Protein AF-A0A161WIB9-F1 (afdb_monomer)

Nearest PDB structures (foldseek):
  4qku-assembly2_C  TM=7.490E-01  e=7.512E-06  Burkholderia cenocepacia J2315
  4qku-assembly2_D  TM=7.508E-01  e=1.228E-05  Burkholderia cenocepacia J2315
  5ti1-assembly4_G  TM=7.606E-01  e=1.670E-05  Paraburkholderia xenovorans LB400
  5ti1-assembly3_F  TM=7.465E-01  e=1.776E-05  Paraburkholderia xenovorans LB400
  5ti1-assembly1_A  TM=7.588E-01  e=3.283E-05  Paraburkholderia xenovorans LB400

Sequence (167 aa):
MGIYSCGTSISPWVVTLDALEEAGAVIDVEAGRFPGGKWTKQSFLSRSGDVSVNLKNLHWSPFQMVAHQSSAGCGLRSGDLLGTGTLSSTEQQASEDSVPPGTGRSGCLQEAMKNAKHPLLLESGENLSWIEDGDKVVMEAWAGSDGSKIGFGELSARVHPAKKQIW

Secondary structure (DSSP, 8-state):
--TTTT-----S----HHHHHHTT----------SS-----------SSS----GGG-SS-HHHHHHHHHTTS----TT-----------HHHHHHTTPPSSSTT-SSHHHHTTTTTS-EE-TTS-EE-S--TT-EEEEEEEES-TTS-EEEEEEEEE--PPPP---

Solvent-accessible surface area (backbone atoms only — not comparable to full-atom values): 10552 Å² total; per-residue (Å²): 132,70,96,70,79,85,69,87,87,76,49,89,52,85,77,51,69,68,58,35,45,75,25,63,32,54,76,91,74,84,94,75,78,94,72,80,75,54,78,48,90,48,31,49,33,51,53,100,65,75,50,29,39,48,66,25,59,36,48,64,45,73,68,54,52,53,51,58,61,38,67,86,71,48,84,86,59,93,87,70,85,82,80,91,66,80,52,51,39,54,74,70,56,25,62,76,65,73,42,67,93,67,53,20,22,38,54,43,67,53,64,55,14,63,69,51,76,43,54,45,74,43,97,87,72,47,73,48,60,71,92,51,74,68,41,71,53,76,49,45,36,41,27,44,53,98,94,44,66,47,70,37,52,74,30,75,50,67,40,66,71,77,79,81,81,88,124

Radius of gyration: 18.14 Å; Cα contacts (8 Å, |Δi|>4): 237; chains: 1; bounding box: 46×40×51 Å

Foldseek 3Di:
DDPPPPDDFDFPDDDDPVLCVQQVQDDDDDPDDDDFFAADDFFWWDDPFAATATPNQQRADPVNVVCVCPVVPNDDDPPDDDDSPQGFDDPVRCVVVVNPPHLHGGSDLCVSCVQQVRFDQGPVRDTHRDADAFDKDKTWGWTHDVPSIGTSDIIIDGHHDDPPDDD

Mean predicted aligned error: 9.38 Å

pLDDT: mean 75.11, std 18.37, range [29.0, 96.38]

Structure (mmCIF, N/CA/C/O backbone):
data_AF-A0A161WIB9-F1
#
_entry.id   AF-A0A161WIB9-F1
#
loop_
_atom_site.group_PDB
_atom_site.id
_atom_site.type_symbol
_atom_site.label_atom_id
_atom_site.label_alt_id
_atom_site.label_comp_id
_atom_site.label_asym_id
_atom_site.label_entity_id
_atom_site.label_seq_id
_atom_site.pdbx_PDB_ins_code
_atom_site.Cartn_x
_atom_site.Cartn_y
_atom_site.Cartn_z
_atom_site.occupancy
_atom_site.B_iso_or_equiv
_atom_site.auth_seq_id
_atom_site.auth_comp_id
_atom_site.auth_asym_id
_atom_site.auth_atom_id
_atom_site.pdbx_PDB_model_num
ATOM 1 N N . MET A 1 1 ? 3.457 -13.938 18.426 1.00 49.16 1 MET A N 1
ATOM 2 C CA . MET A 1 1 ? 2.952 -13.645 17.067 1.00 49.16 1 MET A CA 1
ATOM 3 C C . MET A 1 1 ? 3.268 -12.185 16.781 1.00 49.16 1 MET A C 1
ATOM 5 O O . MET A 1 1 ? 2.994 -11.371 17.654 1.00 49.16 1 MET A O 1
ATOM 9 N N . GLY A 1 2 ? 3.909 -11.852 15.657 1.00 51.88 2 GLY A N 1
ATOM 10 C CA . GLY A 1 2 ? 4.124 -10.447 15.286 1.00 51.88 2 GLY A CA 1
ATOM 11 C C . GLY A 1 2 ? 2.797 -9.781 14.908 1.00 51.88 2 GLY A C 1
ATOM 12 O O . GLY A 1 2 ? 1.890 -10.463 14.439 1.00 51.88 2 GLY A O 1
ATOM 13 N N . ILE A 1 3 ? 2.676 -8.465 15.096 1.00 76.00 3 ILE A N 1
ATOM 14 C CA . ILE A 1 3 ? 1.422 -7.718 14.867 1.00 76.00 3 ILE A CA 1
ATOM 15 C C . ILE A 1 3 ? 0.953 -7.693 13.398 1.00 76.00 3 ILE A C 1
ATOM 17 O O . ILE A 1 3 ? -0.175 -7.301 13.133 1.00 76.00 3 ILE A O 1
ATOM 21 N N . TYR A 1 4 ? 1.788 -8.139 12.452 1.00 78.12 4 TYR A N 1
ATOM 22 C CA . TYR A 1 4 ? 1.527 -8.051 11.009 1.00 78.12 4 TYR A CA 1
ATOM 23 C C . TYR A 1 4 ? 1.132 -9.379 10.343 1.00 78.12 4 TYR A C 1
ATOM 25 O O . TYR A 1 4 ? 0.720 -9.385 9.190 1.00 78.12 4 TYR A O 1
ATOM 33 N N . SER A 1 5 ? 1.252 -10.521 11.028 1.00 82.94 5 SER A N 1
ATOM 34 C CA . SER A 1 5 ? 1.058 -11.840 10.400 1.00 82.94 5 SER A CA 1
ATOM 35 C C . SER A 1 5 ? -0.370 -12.390 10.516 1.00 82.94 5 SER A C 1
ATOM 37 O O . SER A 1 5 ? -0.582 -13.578 10.284 1.00 82.94 5 SER A O 1
ATOM 39 N N . CYS A 1 6 ? -1.343 -11.579 10.942 1.00 85.50 6 CYS A N 1
ATOM 40 C CA . CYS A 1 6 ? -2.741 -12.001 11.091 1.00 85.50 6 CYS A CA 1
ATOM 41 C C . CYS A 1 6 ? -3.539 -11.937 9.778 1.00 85.50 6 CYS A C 1
ATOM 43 O O . CYS A 1 6 ? -4.536 -12.644 9.651 1.00 85.50 6 CYS A O 1
ATOM 45 N N . GLY A 1 7 ? -3.094 -11.141 8.803 1.00 89.88 7 GLY A N 1
ATOM 46 C CA . GLY A 1 7 ? -3.721 -11.052 7.489 1.00 89.88 7 GLY A CA 1
ATOM 47 C C . GLY A 1 7 ? -3.071 -9.998 6.596 1.00 89.88 7 GLY A C 1
ATOM 48 O O . GLY A 1 7 ? -2.659 -8.935 7.052 1.00 89.88 7 GLY A O 1
ATOM 49 N N . THR A 1 8 ? -2.982 -10.291 5.303 1.00 93.56 8 THR A N 1
ATOM 50 C CA . THR A 1 8 ? -2.592 -9.344 4.251 1.00 93.56 8 THR A CA 1
ATOM 51 C C . THR A 1 8 ? -3.453 -9.649 3.036 1.00 93.56 8 THR A C 1
ATOM 53 O O . THR A 1 8 ? -3.621 -10.815 2.688 1.00 93.56 8 THR A O 1
ATOM 56 N N . SER A 1 9 ? -4.031 -8.616 2.425 1.00 93.81 9 SER A N 1
ATOM 57 C CA . SER A 1 9 ? -4.928 -8.758 1.273 1.00 93.81 9 SER A CA 1
ATOM 58 C C . SER A 1 9 ? -4.330 -8.042 0.063 1.00 93.81 9 SER A C 1
ATOM 60 O O . SER A 1 9 ? -3.699 -6.999 0.224 1.00 93.81 9 SER A O 1
ATOM 62 N N . ILE A 1 10 ? -4.529 -8.600 -1.131 1.00 95.25 10 ILE A N 1
ATOM 63 C CA . ILE A 1 10 ? -4.094 -8.034 -2.416 1.00 95.25 10 ILE A CA 1
ATOM 64 C C . ILE A 1 10 ? -5.272 -8.040 -3.393 1.00 95.25 10 ILE A C 1
A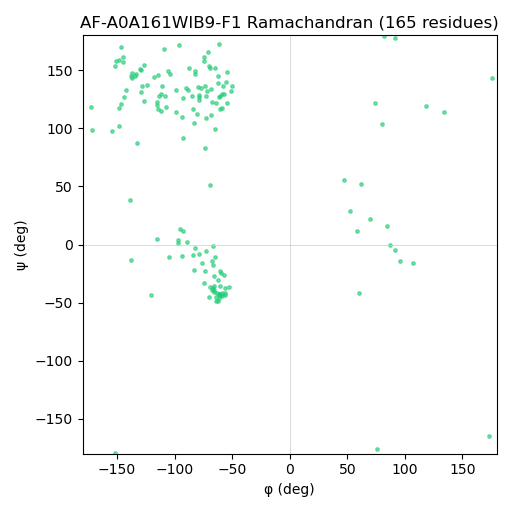TOM 66 O O . ILE A 1 10 ? -6.152 -8.897 -3.278 1.00 95.25 10 ILE A O 1
ATOM 70 N N . SER A 1 11 ? -5.308 -7.100 -4.340 1.00 94.12 11 SER A N 1
ATOM 71 C CA . SER A 1 11 ? -6.306 -7.130 -5.412 1.00 94.12 11 SER A CA 1
ATOM 72 C C . SER A 1 11 ? -6.097 -8.365 -6.307 1.00 94.12 11 SER A C 1
ATOM 74 O O . SER A 1 11 ? -4.976 -8.866 -6.425 1.00 94.12 11 SER A O 1
ATOM 76 N N . PRO A 1 12 ? -7.160 -8.887 -6.945 1.00 95.44 12 PRO A N 1
ATOM 77 C CA . PRO A 1 12 ? -7.055 -10.091 -7.772 1.00 95.44 12 PRO A CA 1
ATOM 78 C C . PRO A 1 12 ? -6.399 -9.841 -9.139 1.00 95.44 12 PRO A C 1
ATOM 80 O O . PRO A 1 12 ? -6.005 -10.796 -9.807 1.00 95.44 12 PRO A O 1
ATOM 83 N N . TRP A 1 13 ? -6.292 -8.582 -9.574 1.00 95.38 13 TRP A N 1
ATOM 84 C CA . TRP A 1 13 ? -5.775 -8.217 -10.891 1.00 95.38 13 TRP A CA 1
ATOM 85 C C . TRP A 1 13 ? -4.310 -7.792 -10.815 1.00 95.38 13 TRP A C 1
ATOM 87 O O . TRP A 1 13 ? -3.980 -6.750 -10.249 1.00 95.38 13 TRP A O 1
ATOM 97 N N . VAL A 1 14 ? -3.435 -8.584 -11.439 1.00 95.19 14 VAL A N 1
ATOM 98 C CA . VAL A 1 14 ? -2.036 -8.205 -11.668 1.00 95.19 14 VAL A CA 1
ATOM 99 C C . VAL A 1 14 ? -1.972 -7.335 -12.921 1.00 95.19 14 VAL A C 1
ATOM 101 O O . VAL A 1 14 ? -2.089 -7.840 -14.036 1.00 95.19 14 VAL A O 1
ATOM 104 N N . VAL A 1 15 ? -1.799 -6.027 -12.735 1.00 91.25 15 VAL A N 1
ATOM 105 C CA . VAL A 1 15 ? -1.550 -5.085 -13.836 1.00 91.25 15 VAL A CA 1
ATOM 106 C C . VAL A 1 15 ? -0.081 -5.194 -14.247 1.00 91.25 15 VAL A C 1
ATOM 108 O O . VAL A 1 15 ? 0.810 -5.084 -13.403 1.00 91.25 15 VAL A O 1
ATOM 111 N N . THR A 1 16 ? 0.176 -5.458 -15.529 1.00 91.56 16 THR A N 1
ATOM 112 C CA . THR A 1 16 ? 1.536 -5.638 -16.059 1.00 91.56 16 THR A CA 1
ATOM 113 C C . THR A 1 16 ? 2.275 -4.306 -16.185 1.00 91.56 16 THR A C 1
ATOM 115 O O . THR A 1 16 ? 1.653 -3.248 -16.277 1.00 91.56 16 THR A O 1
ATOM 118 N N . LEU A 1 17 ? 3.612 -4.355 -16.213 1.00 84.00 17 LEU A N 1
ATOM 119 C CA . LEU A 1 17 ? 4.429 -3.164 -16.473 1.00 84.00 17 LEU A CA 1
ATOM 120 C C . LEU A 1 17 ? 4.116 -2.569 -17.850 1.00 84.00 17 LEU A C 1
ATOM 122 O O . LEU A 1 17 ? 3.884 -1.371 -17.923 1.00 84.00 17 LEU A O 1
ATOM 126 N N . ASP A 1 18 ? 3.975 -3.402 -18.883 1.00 84.75 18 ASP A N 1
ATOM 127 C CA . ASP A 1 18 ? 3.606 -2.968 -20.237 1.00 84.75 18 ASP A CA 1
ATOM 128 C C . ASP A 1 18 ? 2.284 -2.185 -20.254 1.00 84.75 18 ASP A C 1
ATOM 130 O O . ASP A 1 18 ? 2.187 -1.124 -20.862 1.00 84.75 18 ASP A O 1
ATOM 134 N N . ALA A 1 19 ? 1.268 -2.653 -19.520 1.00 86.56 19 ALA A N 1
ATOM 135 C CA . ALA A 1 19 ? 0.001 -1.937 -19.409 1.00 86.56 19 ALA A CA 1
ATOM 136 C C . ALA A 1 19 ? 0.196 -0.571 -18.725 1.00 86.56 19 ALA A C 1
ATOM 138 O O . ALA A 1 19 ? -0.357 0.439 -19.156 1.00 86.56 19 ALA A O 1
ATOM 139 N N . LEU A 1 20 ? 1.015 -0.511 -17.671 1.00 83.00 20 LEU A N 1
ATOM 140 C CA . LEU A 1 20 ? 1.344 0.754 -17.012 1.00 83.00 20 LEU A CA 1
ATOM 141 C C . LEU A 1 20 ? 2.147 1.692 -17.926 1.00 83.00 20 LEU A C 1
ATOM 143 O O . LEU A 1 20 ? 1.938 2.903 -17.860 1.00 83.00 20 LEU A O 1
ATOM 147 N N . GLU A 1 21 ? 3.032 1.169 -18.773 1.00 79.62 21 GLU A N 1
ATOM 148 C CA . GLU A 1 21 ? 3.762 1.935 -19.792 1.00 79.62 21 GLU A CA 1
ATOM 149 C C . GLU A 1 21 ? 2.801 2.520 -20.831 1.00 79.62 21 GLU A C 1
ATOM 151 O O . GLU A 1 21 ? 2.825 3.728 -21.070 1.00 79.62 21 GLU A O 1
ATOM 156 N N . GLU A 1 22 ? 1.891 1.708 -21.375 1.00 82.00 22 GLU A N 1
ATOM 157 C CA . GLU A 1 22 ? 0.858 2.149 -22.325 1.00 82.00 22 GLU A CA 1
ATOM 158 C C . GLU A 1 22 ? -0.073 3.213 -21.729 1.00 82.00 22 GLU A C 1
ATOM 160 O O . GLU A 1 22 ? -0.477 4.154 -22.414 1.00 82.00 22 GLU A O 1
ATOM 165 N N . ALA A 1 23 ? -0.378 3.110 -20.433 1.00 79.12 23 ALA A N 1
ATOM 166 C CA . ALA A 1 23 ? -1.150 4.114 -19.705 1.00 79.12 23 ALA A CA 1
ATOM 167 C C . ALA A 1 23 ? -0.367 5.411 -19.424 1.00 79.12 23 ALA A C 1
ATOM 169 O O . ALA A 1 23 ? -0.937 6.356 -18.872 1.00 79.12 23 ALA A O 1
ATOM 170 N N . GLY A 1 24 ? 0.931 5.465 -19.743 1.00 74.44 24 GLY A N 1
ATOM 171 C CA . GLY A 1 24 ? 1.817 6.583 -19.409 1.00 74.44 24 GLY A CA 1
ATOM 172 C C . GLY A 1 24 ? 2.113 6.704 -17.910 1.00 74.44 24 GLY A C 1
ATOM 173 O O . GLY A 1 24 ? 2.446 7.786 -17.429 1.00 74.44 24 GLY A O 1
ATOM 174 N N . ALA A 1 25 ? 1.949 5.617 -17.151 1.00 70.94 25 ALA A N 1
ATOM 175 C CA . ALA A 1 25 ? 2.174 5.560 -15.705 1.00 70.94 25 ALA A CA 1
ATOM 176 C C . ALA A 1 25 ? 3.593 5.094 -15.327 1.00 70.94 25 ALA A C 1
ATOM 178 O O . ALA A 1 25 ? 3.984 5.182 -14.160 1.00 70.94 25 ALA A O 1
ATOM 179 N N . VAL A 1 26 ? 4.375 4.614 -16.295 1.00 65.56 26 VAL A N 1
ATOM 180 C CA . VAL A 1 26 ? 5.811 4.354 -16.137 1.00 65.56 26 VAL A CA 1
ATOM 181 C C . VAL A 1 26 ? 6.584 5.531 -16.713 1.00 65.56 26 VAL A C 1
ATOM 183 O O . VAL A 1 26 ? 6.273 6.035 -17.787 1.00 65.56 26 VAL A O 1
ATOM 186 N N . ILE A 1 27 ? 7.572 6.011 -15.960 1.00 57.44 27 ILE A N 1
ATOM 187 C CA . ILE A 1 27 ? 8.365 7.182 -16.325 1.00 57.44 27 ILE A CA 1
ATOM 188 C C . ILE A 1 27 ? 9.833 6.785 -16.276 1.00 57.44 27 ILE A C 1
ATOM 190 O O . ILE A 1 27 ? 10.320 6.359 -15.226 1.00 57.44 27 ILE A O 1
ATOM 194 N N . ASP A 1 28 ? 10.524 6.975 -17.396 1.00 46.69 28 ASP A N 1
ATOM 195 C CA . ASP A 1 28 ? 11.973 6.840 -17.475 1.00 46.69 28 ASP A CA 1
ATOM 196 C C . ASP A 1 28 ? 12.661 7.964 -16.696 1.00 46.69 28 ASP A C 1
ATOM 198 O O . ASP A 1 28 ? 12.314 9.143 -16.810 1.00 46.69 28 ASP A O 1
ATOM 202 N N . VAL A 1 29 ? 13.656 7.599 -15.890 1.00 48.16 29 VAL A N 1
ATOM 203 C CA . VAL A 1 29 ? 14.446 8.549 -15.099 1.00 48.16 29 VAL A CA 1
ATOM 204 C C . VAL A 1 29 ? 15.888 8.511 -15.592 1.00 48.16 29 VAL A C 1
ATOM 206 O O . VAL A 1 29 ? 16.525 7.459 -15.566 1.00 48.16 29 VAL A O 1
ATOM 209 N N . GLU A 1 30 ? 16.423 9.659 -16.022 1.00 41.75 30 GLU A N 1
ATOM 210 C CA . GLU A 1 30 ? 17.832 9.766 -16.413 1.00 41.75 30 GLU A CA 1
ATOM 211 C C . GLU A 1 30 ? 18.760 9.432 -15.233 1.00 41.75 30 GLU A C 1
ATOM 213 O O . GLU A 1 30 ? 18.659 9.991 -14.137 1.00 41.75 30 GLU A O 1
ATOM 218 N N . ALA A 1 31 ? 19.701 8.516 -15.470 1.00 42.12 31 ALA A N 1
ATOM 219 C CA . ALA A 1 31 ? 20.688 8.074 -14.494 1.00 42.12 31 ALA A CA 1
ATOM 220 C C . ALA A 1 31 ? 21.758 9.158 -14.265 1.00 42.12 31 ALA A C 1
ATOM 222 O O . ALA A 1 31 ? 22.836 9.129 -14.854 1.00 42.12 31 ALA A O 1
ATOM 223 N N . GLY A 1 32 ? 21.474 10.134 -13.400 1.00 40.16 32 GLY A N 1
ATOM 224 C CA . GLY A 1 32 ? 22.396 11.235 -13.129 1.00 40.16 32 GLY A CA 1
ATOM 225 C C . GLY A 1 32 ? 22.310 11.766 -11.701 1.00 40.16 32 GLY A C 1
ATOM 226 O O . GLY A 1 32 ? 21.458 12.590 -11.403 1.00 40.16 32 GLY A O 1
ATOM 227 N N . ARG A 1 33 ? 23.288 11.366 -10.873 1.00 36.50 33 ARG A N 1
ATOM 228 C CA . ARG A 1 33 ? 23.548 11.732 -9.459 1.00 36.50 33 ARG A CA 1
ATOM 229 C C . ARG A 1 33 ? 22.705 10.988 -8.416 1.00 36.50 33 ARG A C 1
ATOM 231 O O . ARG A 1 33 ? 21.581 11.357 -8.111 1.00 36.50 33 ARG A O 1
ATOM 238 N N . PHE A 1 34 ? 23.335 10.015 -7.756 1.00 49.72 34 PHE A N 1
ATOM 239 C CA . PHE A 1 34 ? 22.922 9.578 -6.421 1.00 49.72 34 PHE A CA 1
ATOM 240 C C . PHE A 1 34 ? 23.216 10.704 -5.416 1.00 49.72 34 PHE A C 1
ATOM 242 O O . PHE A 1 34 ? 24.386 11.038 -5.208 1.00 49.72 34 PHE A O 1
ATOM 249 N N . PRO A 1 35 ? 22.175 11.336 -4.848 1.00 41.06 35 PRO A N 1
ATOM 250 C CA . PRO A 1 35 ? 22.067 11.380 -3.387 1.00 41.06 35 PRO A CA 1
ATOM 251 C C . PRO A 1 35 ? 20.600 11.396 -2.900 1.00 41.06 35 PRO A C 1
ATOM 253 O O . PRO A 1 35 ? 19.894 12.370 -3.122 1.00 41.06 35 PRO A O 1
ATOM 256 N N . GLY A 1 36 ? 20.169 10.369 -2.155 1.00 39.78 36 GLY A N 1
ATOM 257 C CA . GLY A 1 36 ? 18.881 10.370 -1.436 1.00 39.78 36 GLY A CA 1
ATOM 258 C C . GLY A 1 36 ? 17.659 10.184 -2.345 1.00 39.78 36 GLY A C 1
ATOM 259 O O . GLY A 1 36 ? 17.440 10.938 -3.281 1.00 39.78 36 GLY A O 1
ATOM 260 N N . GLY A 1 37 ? 16.875 9.141 -2.086 1.00 36.75 37 GLY A N 1
ATOM 261 C CA . GLY A 1 37 ? 15.782 8.698 -2.946 1.00 36.75 37 GLY A CA 1
ATOM 262 C C . GLY A 1 37 ? 14.640 9.701 -3.177 1.00 36.75 37 GLY A C 1
ATOM 263 O O . GLY A 1 37 ? 14.526 10.745 -2.531 1.00 36.75 37 GLY A O 1
ATOM 264 N N . LYS A 1 38 ? 13.780 9.264 -4.101 1.00 40.97 38 LYS A N 1
ATOM 265 C CA . LYS A 1 38 ? 12.551 9.796 -4.722 1.00 40.97 38 LYS A CA 1
ATOM 266 C C . LYS A 1 38 ? 12.840 9.939 -6.194 1.00 40.97 38 LYS A C 1
ATOM 268 O O . LYS A 1 38 ? 13.731 10.712 -6.448 1.00 40.97 38 LYS A O 1
ATOM 273 N N . TRP A 1 39 ? 12.107 9.258 -7.085 1.00 46.28 39 TRP A N 1
ATOM 274 C CA . TRP A 1 39 ? 11.650 9.757 -8.401 1.00 46.28 39 TRP A CA 1
ATOM 275 C C . TRP A 1 39 ? 10.669 8.739 -9.008 1.00 46.28 39 TRP A C 1
ATOM 277 O O . TRP A 1 39 ? 11.069 7.748 -9.605 1.00 46.28 39 TRP A O 1
ATOM 287 N N . THR A 1 40 ? 9.372 8.986 -8.869 1.00 37.62 40 THR A N 1
ATOM 288 C CA . THR A 1 40 ? 8.352 8.588 -9.852 1.00 37.62 40 THR A CA 1
ATOM 289 C C . THR A 1 40 ? 7.417 9.796 -9.969 1.00 37.62 40 THR A C 1
ATOM 291 O O . THR A 1 40 ? 7.256 10.533 -8.998 1.00 37.62 40 THR A O 1
ATOM 294 N N . LYS A 1 41 ? 6.893 10.114 -11.160 1.00 39.03 41 LYS A N 1
ATOM 295 C CA . LYS A 1 41 ? 6.124 11.356 -11.397 1.00 39.03 41 LYS A CA 1
ATOM 296 C C . LYS A 1 41 ? 4.652 11.179 -11.768 1.00 39.03 41 LYS A C 1
ATOM 298 O O . LYS A 1 41 ? 4.003 12.205 -11.925 1.00 39.03 41 LYS A O 1
ATOM 303 N N . GLN A 1 42 ? 4.091 9.966 -11.780 1.00 35.69 42 GLN A N 1
ATOM 304 C CA . GLN A 1 42 ? 2.636 9.739 -11.751 1.00 35.69 42 GLN A CA 1
ATOM 305 C C . GLN A 1 42 ? 2.290 8.254 -11.599 1.00 35.69 42 GLN A C 1
ATOM 307 O O . GLN A 1 42 ? 2.592 7.460 -12.475 1.00 35.69 42 GLN A O 1
ATOM 312 N N . SER A 1 43 ? 1.611 7.889 -10.511 1.00 35.12 43 SER A N 1
ATOM 313 C CA . SER A 1 43 ? 0.928 6.599 -10.373 1.00 35.12 43 SER A CA 1
ATOM 314 C C . SER A 1 43 ? -0.205 6.765 -9.366 1.00 35.12 43 SER A C 1
ATOM 316 O O . SER A 1 43 ? -0.035 6.851 -8.153 1.00 35.12 43 SER A O 1
ATOM 318 N N . PHE A 1 44 ? -1.384 6.965 -9.926 1.00 35.81 44 PHE A N 1
ATOM 319 C CA . PHE A 1 44 ? -2.515 7.535 -9.229 1.00 35.81 44 PHE A CA 1
ATOM 320 C C . PHE A 1 44 ? -3.235 6.417 -8.400 1.00 35.81 44 PHE A C 1
ATOM 322 O O . PHE A 1 44 ? -3.216 5.251 -8.767 1.00 35.81 44 PHE A O 1
ATOM 329 N N . LEU A 1 45 ? -3.814 6.720 -7.235 1.00 32.19 45 LEU A N 1
ATOM 330 C CA . LEU A 1 45 ? -4.656 5.793 -6.458 1.00 32.19 45 LEU A CA 1
ATOM 331 C C . LEU A 1 45 ? -5.723 6.646 -5.771 1.00 32.19 45 LEU A C 1
ATOM 333 O O . LEU A 1 45 ? -5.401 7.591 -5.051 1.00 32.19 45 LEU A O 1
ATOM 337 N N . SER A 1 46 ? -6.994 6.389 -6.037 1.00 33.12 46 SER A N 1
ATOM 338 C CA . SER A 1 46 ? -8.097 7.184 -5.505 1.00 33.12 46 SER A CA 1
ATOM 339 C C . SER A 1 46 ? -9.322 6.305 -5.388 1.00 33.12 46 SER A C 1
ATOM 341 O O . SER A 1 46 ? -9.485 5.325 -6.103 1.00 33.12 46 SER A O 1
ATOM 343 N N . ARG A 1 47 ? -10.176 6.688 -4.458 1.00 30.94 47 ARG A N 1
ATOM 344 C CA . ARG A 1 47 ? -11.565 6.294 -4.358 1.00 30.94 47 ARG A CA 1
ATOM 345 C C . ARG A 1 47 ? -12.323 7.583 -4.075 1.00 30.94 47 ARG A C 1
ATOM 347 O O . ARG A 1 47 ? -11.817 8.467 -3.384 1.00 30.94 47 ARG A O 1
ATOM 354 N N . SER A 1 48 ? -13.533 7.697 -4.607 1.00 29.00 48 SER A N 1
ATOM 355 C CA . SER A 1 48 ? -14.477 8.708 -4.137 1.00 29.00 48 SER A CA 1
ATOM 356 C C . SER A 1 48 ? -14.840 8.368 -2.686 1.00 29.00 48 SER A C 1
ATOM 358 O O . SER A 1 48 ? -15.617 7.442 -2.463 1.00 29.00 48 SER A O 1
ATOM 360 N N . GLY A 1 49 ? -14.207 9.051 -1.727 1.00 36.81 49 GLY A N 1
ATOM 361 C CA . GLY A 1 49 ? -14.419 8.879 -0.285 1.00 36.81 49 GLY A CA 1
ATOM 362 C C . GLY A 1 49 ? -13.119 8.787 0.533 1.00 36.81 49 GLY A C 1
ATOM 363 O O . GLY A 1 49 ? -12.355 7.830 0.415 1.00 36.81 49 GLY A O 1
ATOM 364 N N . ASP A 1 50 ? -12.918 9.803 1.372 1.00 45.72 50 ASP A N 1
ATOM 365 C CA . ASP A 1 50 ? -12.051 9.977 2.552 1.00 45.72 50 ASP A CA 1
ATOM 366 C C . ASP A 1 50 ? -10.509 9.854 2.476 1.00 45.72 50 ASP A C 1
ATOM 368 O O . ASP A 1 50 ? -9.835 10.696 3.084 1.00 45.72 50 ASP A O 1
ATOM 372 N N . VAL A 1 51 ? -9.878 8.910 1.761 1.00 46.84 51 VAL A N 1
ATOM 373 C CA . VAL A 1 51 ? -8.392 8.824 1.718 1.00 46.84 51 VAL A CA 1
ATOM 374 C C . VAL A 1 51 ? -7.846 8.392 0.348 1.00 46.84 51 VAL A C 1
ATOM 376 O O . VAL A 1 51 ? -8.186 7.331 -0.160 1.00 46.84 51 VAL A O 1
ATOM 379 N N . SER A 1 52 ? -6.923 9.173 -0.222 1.00 52.69 52 SER A N 1
ATOM 380 C CA . SER A 1 52 ? -6.221 8.896 -1.489 1.00 52.69 52 SER A CA 1
ATOM 381 C C . SER A 1 52 ? -4.724 9.213 -1.387 1.00 52.69 52 SER A C 1
ATOM 383 O O . SER A 1 52 ? -4.352 10.136 -0.675 1.00 52.69 52 SER A O 1
ATOM 385 N N . VAL A 1 53 ? -3.847 8.483 -2.083 1.00 54.97 53 VAL A N 1
ATOM 386 C CA . VAL A 1 53 ? -2.380 8.689 -2.069 1.00 54.97 53 VAL A CA 1
ATOM 387 C C . VAL A 1 53 ? -1.766 8.306 -3.418 1.00 54.97 53 VAL A C 1
ATOM 389 O O . VAL A 1 53 ? -2.364 7.551 -4.176 1.00 54.97 53 VAL A O 1
ATOM 392 N N . ASN A 1 54 ? -0.574 8.818 -3.738 1.00 67.50 54 ASN A N 1
ATOM 393 C CA . ASN A 1 54 ? 0.067 8.595 -5.039 1.00 67.50 54 ASN A CA 1
ATOM 394 C C . ASN A 1 54 ? 1.345 7.756 -4.893 1.00 67.50 54 ASN A C 1
ATOM 396 O O . ASN A 1 54 ? 2.238 8.117 -4.121 1.00 67.50 54 ASN A O 1
ATOM 400 N N . LEU A 1 55 ? 1.468 6.665 -5.658 1.00 72.81 55 LEU A N 1
ATOM 401 C CA . LEU A 1 55 ? 2.671 5.814 -5.695 1.00 72.81 55 LEU A CA 1
ATOM 402 C C . LEU A 1 55 ? 3.906 6.614 -6.130 1.00 72.81 55 LEU A C 1
ATOM 404 O O . LEU A 1 55 ? 5.023 6.298 -5.721 1.00 72.81 55 LEU A O 1
ATOM 408 N N . LYS A 1 56 ? 3.704 7.713 -6.868 1.00 71.88 56 LYS A N 1
ATOM 409 C CA . LYS A 1 56 ? 4.776 8.615 -7.283 1.00 71.88 56 LYS A CA 1
ATOM 410 C C . LYS A 1 56 ? 5.538 9.251 -6.112 1.00 71.88 56 LYS A C 1
ATOM 412 O O . LYS A 1 56 ? 6.686 9.671 -6.240 1.00 71.88 56 LYS A O 1
ATOM 417 N N . ASN A 1 57 ? 4.887 9.314 -4.949 1.00 75.12 57 ASN A N 1
ATOM 418 C CA . ASN A 1 57 ? 5.431 9.926 -3.743 1.00 75.12 57 ASN A CA 1
ATOM 419 C C . ASN A 1 57 ? 6.371 8.990 -2.969 1.00 75.12 57 ASN A C 1
ATOM 421 O O . ASN A 1 57 ? 6.976 9.434 -1.986 1.00 75.12 57 ASN A O 1
ATOM 425 N N . LEU A 1 58 ? 6.548 7.740 -3.420 1.00 76.19 58 LEU A N 1
ATOM 426 C CA . LEU A 1 58 ? 7.519 6.811 -2.852 1.00 76.19 58 LEU A CA 1
ATOM 427 C C . LEU A 1 58 ? 8.943 7.377 -2.905 1.00 76.19 58 LEU A C 1
ATOM 429 O O . LEU A 1 58 ? 9.414 7.909 -3.911 1.00 76.19 58 LEU A O 1
ATOM 433 N N . HIS A 1 59 ? 9.659 7.205 -1.795 1.00 77.88 59 HIS A N 1
ATOM 434 C CA . HIS A 1 59 ? 11.075 7.551 -1.715 1.00 77.88 59 HIS A CA 1
ATOM 435 C C . HIS A 1 59 ? 11.962 6.536 -2.449 1.00 77.88 59 HIS A C 1
ATOM 437 O O . HIS A 1 59 ? 12.980 6.906 -3.019 1.00 77.88 59 HIS A O 1
ATOM 443 N N . TRP A 1 60 ? 11.575 5.262 -2.466 1.00 74.25 60 TRP A N 1
ATOM 444 C CA . TRP A 1 60 ? 12.287 4.210 -3.185 1.00 74.25 60 TRP A CA 1
ATOM 445 C C . TRP A 1 60 ? 11.432 3.719 -4.344 1.00 74.25 60 TRP A C 1
ATOM 447 O O . TRP A 1 60 ? 10.262 3.394 -4.143 1.00 74.25 60 TRP A O 1
ATOM 457 N N . SER A 1 61 ? 12.001 3.659 -5.548 1.00 77.31 61 SER A N 1
ATOM 458 C CA . SER A 1 61 ? 11.288 3.056 -6.675 1.00 77.31 61 SER A CA 1
ATOM 459 C C . SER A 1 61 ? 11.176 1.535 -6.486 1.00 77.31 61 SER A C 1
ATOM 461 O O . SER A 1 61 ? 12.058 0.933 -5.862 1.00 77.31 61 SER A O 1
ATOM 463 N N . PRO A 1 62 ? 10.155 0.876 -7.067 1.00 82.19 62 PRO A N 1
ATOM 464 C CA . PRO A 1 62 ? 10.054 -0.585 -7.041 1.00 82.19 62 PRO A CA 1
ATOM 465 C C . PRO A 1 62 ? 11.326 -1.281 -7.552 1.00 82.19 62 PRO A C 1
ATOM 467 O O . PRO A 1 62 ? 11.767 -2.275 -6.980 1.00 82.19 62 PRO A O 1
ATOM 470 N N . PHE A 1 63 ? 11.989 -0.708 -8.562 1.00 81.31 63 PHE A N 1
ATOM 471 C CA . PHE A 1 63 ? 13.260 -1.217 -9.082 1.00 81.31 63 PHE A CA 1
ATOM 472 C C . PHE A 1 63 ? 14.404 -1.117 -8.064 1.00 81.31 63 PHE A C 1
ATOM 474 O O . PHE A 1 63 ? 15.185 -2.057 -7.921 1.00 81.31 63 PHE A O 1
ATOM 481 N N . GLN A 1 64 ? 14.493 -0.012 -7.313 1.00 80.81 64 GLN A N 1
ATOM 482 C CA . GLN A 1 64 ? 15.478 0.121 -6.235 1.00 80.81 64 GLN A CA 1
ATOM 483 C C . GLN A 1 64 ? 15.201 -0.853 -5.086 1.00 80.81 64 GLN A C 1
ATOM 485 O O . GLN A 1 64 ? 16.146 -1.407 -4.529 1.00 80.81 64 GLN A O 1
ATOM 490 N N . MET A 1 65 ? 13.929 -1.095 -4.751 1.00 86.12 65 MET A N 1
ATOM 491 C CA . MET A 1 65 ? 13.549 -2.079 -3.732 1.00 86.12 65 MET A CA 1
ATOM 492 C C . MET A 1 65 ? 13.995 -3.490 -4.126 1.00 86.12 65 MET A C 1
ATOM 494 O O . MET A 1 65 ? 14.608 -4.180 -3.314 1.00 86.12 65 MET A O 1
ATOM 498 N N . VAL A 1 66 ? 13.755 -3.895 -5.379 1.00 86.94 66 VAL A N 1
ATOM 499 C CA . VAL A 1 66 ? 14.204 -5.190 -5.918 1.00 86.94 66 VAL A CA 1
ATOM 500 C C . VAL A 1 66 ? 15.731 -5.288 -5.905 1.00 86.94 66 VAL A C 1
ATOM 502 O O . VAL A 1 66 ? 16.275 -6.261 -5.382 1.00 86.94 66 VAL A O 1
ATOM 505 N N . ALA A 1 67 ? 16.431 -4.267 -6.412 1.00 84.94 67 ALA A N 1
ATOM 506 C CA . ALA A 1 67 ? 17.893 -4.247 -6.433 1.00 84.94 67 ALA A CA 1
ATOM 507 C C . ALA A 1 67 ? 18.485 -4.359 -5.020 1.00 84.94 67 ALA A C 1
ATOM 509 O O . ALA A 1 67 ? 19.409 -5.146 -4.790 1.00 84.94 67 ALA A O 1
ATOM 510 N N . HIS A 1 68 ? 17.928 -3.614 -4.060 1.00 87.88 68 HIS A N 1
ATOM 511 C CA . HIS A 1 68 ? 18.348 -3.671 -2.666 1.00 87.88 68 HIS A CA 1
ATOM 512 C C . HIS A 1 68 ? 18.075 -5.047 -2.048 1.00 87.88 68 HIS A C 1
ATOM 514 O O . HIS A 1 68 ? 18.980 -5.614 -1.434 1.00 87.88 68 HIS A O 1
ATOM 520 N N . GLN A 1 69 ? 16.889 -5.622 -2.277 1.00 92.56 69 GLN A N 1
ATOM 521 C CA . GLN A 1 69 ? 16.511 -6.948 -1.782 1.00 92.56 69 GLN A CA 1
ATOM 522 C C . GLN A 1 69 ? 17.505 -8.029 -2.227 1.00 92.56 69 GLN A C 1
ATOM 524 O O . GLN A 1 69 ? 17.901 -8.862 -1.417 1.00 92.56 69 GLN A O 1
ATOM 529 N N . SER A 1 70 ? 17.970 -7.994 -3.478 1.00 93.38 70 SER A N 1
ATOM 530 C CA . SER A 1 70 ? 18.938 -8.970 -4.000 1.00 93.38 70 SER A CA 1
ATOM 531 C C . SER A 1 70 ? 20.408 -8.648 -3.701 1.00 93.38 70 SER A C 1
ATOM 533 O O . SER A 1 70 ? 21.279 -9.480 -3.951 1.00 93.38 70 SER A O 1
ATOM 535 N N . SER A 1 71 ? 20.719 -7.460 -3.173 1.00 93.88 71 SER A N 1
ATOM 536 C CA . SER A 1 71 ? 22.098 -6.940 -3.118 1.00 93.88 71 SER A CA 1
ATOM 537 C C . SER A 1 71 ? 23.072 -7.786 -2.286 1.00 93.88 71 SER A C 1
ATOM 539 O O . SER A 1 71 ? 24.254 -7.857 -2.611 1.00 93.88 71 SER A O 1
ATOM 541 N N . ALA A 1 72 ? 22.580 -8.468 -1.249 1.00 94.62 72 ALA A N 1
ATOM 542 C CA . ALA A 1 72 ? 23.369 -9.348 -0.384 1.00 94.62 72 ALA A CA 1
ATOM 543 C C . ALA A 1 72 ? 23.321 -10.834 -0.802 1.00 94.62 72 ALA A C 1
ATOM 545 O O . ALA A 1 72 ? 23.701 -11.708 -0.025 1.00 94.62 72 ALA A O 1
ATOM 546 N N . GLY A 1 73 ? 22.822 -11.138 -2.006 1.00 92.25 73 GLY A N 1
ATOM 547 C CA . GLY A 1 73 ? 22.666 -12.510 -2.502 1.00 92.25 73 GLY A CA 1
ATOM 548 C C . GLY A 1 73 ? 21.370 -13.201 -2.066 1.00 92.25 73 GLY A C 1
ATOM 549 O O . GLY A 1 73 ? 21.267 -14.422 -2.171 1.00 92.25 73 GLY A O 1
ATOM 550 N N . CYS A 1 74 ? 20.371 -12.451 -1.582 1.00 94.31 74 CYS A N 1
ATOM 551 C CA . CYS A 1 74 ? 19.036 -13.005 -1.356 1.00 94.31 74 CYS A CA 1
ATOM 552 C C . CYS A 1 74 ? 18.395 -13.355 -2.708 1.00 94.31 74 CYS A C 1
ATOM 554 O O . CYS A 1 74 ? 18.274 -12.499 -3.586 1.00 94.31 74 CYS A O 1
ATOM 556 N N . GLY A 1 75 ? 18.008 -14.619 -2.883 1.00 92.88 75 GLY A N 1
ATOM 557 C CA . GLY A 1 75 ? 17.352 -15.078 -4.102 1.00 92.88 75 GLY A CA 1
ATOM 558 C C . GLY A 1 75 ? 15.906 -14.595 -4.186 1.00 92.88 75 GLY A C 1
ATOM 559 O O . GLY A 1 75 ? 15.166 -14.694 -3.211 1.00 92.88 75 GLY A O 1
ATOM 560 N N . LEU A 1 76 ? 15.509 -14.130 -5.370 1.00 94.44 76 LEU A N 1
ATOM 561 C CA . LEU A 1 76 ? 14.119 -13.856 -5.733 1.00 94.44 76 LEU A CA 1
ATOM 562 C C . LEU A 1 76 ? 13.596 -14.960 -6.652 1.00 94.44 76 LEU A C 1
ATOM 564 O O . LEU A 1 76 ? 14.343 -15.516 -7.463 1.00 94.44 76 LEU A O 1
ATOM 568 N N . ARG A 1 77 ? 12.311 -15.278 -6.532 1.00 96.38 77 ARG A N 1
ATOM 569 C CA . ARG A 1 77 ? 11.609 -16.283 -7.335 1.00 96.38 77 ARG A CA 1
ATOM 570 C C . ARG A 1 77 ? 10.368 -15.678 -7.976 1.00 96.38 77 ARG A C 1
ATOM 572 O O . ARG A 1 77 ? 9.774 -14.729 -7.471 1.00 96.38 77 ARG A O 1
ATOM 579 N N . SER A 1 78 ? 9.948 -16.265 -9.092 1.00 96.19 78 SER A N 1
ATOM 580 C CA . SER A 1 78 ? 8.670 -15.923 -9.714 1.00 96.19 78 SER A CA 1
ATOM 581 C C . SER A 1 78 ? 7.525 -16.123 -8.720 1.00 96.19 78 SER A C 1
ATOM 583 O O . SER A 1 78 ? 7.415 -17.183 -8.105 1.00 96.19 78 SER A O 1
ATOM 585 N N . GLY A 1 79 ? 6.680 -15.103 -8.581 1.00 95.38 79 GLY A N 1
ATOM 586 C CA . GLY A 1 79 ? 5.571 -15.089 -7.627 1.00 95.38 79 GLY A CA 1
ATOM 587 C C . GLY A 1 79 ? 5.903 -14.490 -6.257 1.00 95.38 79 GLY A C 1
ATOM 588 O O . GLY A 1 79 ? 4.985 -14.333 -5.455 1.00 95.38 79 GLY A O 1
ATOM 589 N N . ASP A 1 80 ? 7.161 -14.122 -5.980 1.00 95.94 80 ASP A N 1
ATOM 590 C CA . ASP A 1 80 ? 7.485 -13.350 -4.776 1.00 95.94 80 ASP A CA 1
ATOM 591 C C . ASP A 1 80 ? 6.783 -11.976 -4.816 1.00 95.94 80 ASP A C 1
ATOM 593 O O . ASP A 1 80 ? 6.730 -11.312 -5.853 1.00 95.94 80 ASP A O 1
ATOM 597 N N . LEU A 1 81 ? 6.251 -11.542 -3.669 1.00 94.88 81 LEU A N 1
ATOM 598 C CA . LEU A 1 81 ? 5.551 -10.264 -3.513 1.00 94.88 81 LEU A CA 1
ATOM 599 C C . LEU A 1 81 ? 6.409 -9.288 -2.703 1.00 94.88 81 LEU A C 1
ATOM 601 O O . LEU A 1 81 ? 6.834 -9.607 -1.592 1.00 94.88 81 LEU A O 1
ATOM 605 N N . LEU A 1 82 ? 6.618 -8.079 -3.231 1.00 92.38 82 LEU A N 1
ATOM 606 C CA . LEU A 1 82 ? 7.303 -6.991 -2.531 1.00 92.38 82 LEU A CA 1
ATOM 607 C C . LEU A 1 82 ? 6.305 -5.874 -2.211 1.00 92.38 82 LEU A C 1
ATOM 609 O O . LEU A 1 82 ? 5.781 -5.219 -3.107 1.00 92.38 82 LEU A O 1
ATOM 613 N N . GLY A 1 83 ? 6.054 -5.650 -0.921 1.00 91.56 83 GLY A N 1
ATOM 614 C CA . GLY A 1 83 ? 5.230 -4.537 -0.458 1.00 91.56 83 GLY A CA 1
ATOM 615 C C . GLY A 1 83 ? 6.016 -3.228 -0.436 1.00 91.56 83 GLY A C 1
ATOM 616 O O . GLY A 1 83 ? 7.133 -3.180 0.071 1.00 91.56 83 GLY A O 1
ATOM 617 N N . THR A 1 84 ? 5.411 -2.149 -0.924 1.00 89.69 84 THR A N 1
ATOM 618 C CA . THR A 1 84 ? 5.970 -0.782 -0.929 1.00 89.69 84 THR A CA 1
ATOM 619 C C . THR A 1 84 ? 6.126 -0.169 0.463 1.00 89.69 84 THR A C 1
ATOM 621 O O . THR A 1 84 ? 6.833 0.822 0.629 1.00 89.69 84 THR A O 1
ATOM 624 N N . GLY A 1 85 ? 5.439 -0.737 1.456 1.00 89.31 85 GLY A N 1
ATOM 625 C CA . GLY A 1 85 ? 5.138 -0.070 2.719 1.00 89.31 85 GLY A CA 1
ATOM 626 C C . GLY A 1 85 ? 3.923 0.854 2.594 1.00 89.31 85 GLY A C 1
ATOM 627 O O . GLY A 1 85 ? 3.316 0.958 1.527 1.00 89.31 85 GLY A O 1
ATOM 628 N N . THR A 1 86 ? 3.554 1.504 3.697 1.00 90.56 86 THR A N 1
ATOM 629 C CA . THR A 1 86 ? 2.443 2.462 3.745 1.00 90.56 86 THR A CA 1
ATOM 630 C C . THR A 1 86 ? 2.744 3.672 2.861 1.00 90.56 86 THR A C 1
ATOM 632 O O . THR A 1 86 ? 3.751 4.353 3.058 1.00 90.56 86 THR A O 1
ATOM 635 N N . LEU A 1 87 ? 1.878 3.949 1.886 1.00 85.69 87 LEU A N 1
ATOM 636 C CA . LEU A 1 87 ? 2.006 5.118 1.018 1.00 85.69 87 LEU A CA 1
ATOM 637 C C . LEU A 1 87 ? 1.394 6.335 1.695 1.00 85.69 87 LEU A C 1
ATOM 639 O O . LEU A 1 87 ? 0.182 6.391 1.850 1.00 85.69 87 LEU A O 1
ATOM 643 N N . SER A 1 88 ? 2.210 7.339 1.992 1.00 84.31 88 SER A N 1
ATOM 644 C CA . SER A 1 88 ? 1.746 8.635 2.484 1.00 84.31 88 SER A CA 1
ATOM 645 C C . SER A 1 88 ? 2.364 9.763 1.670 1.00 84.31 88 SER A C 1
ATOM 647 O O . SER A 1 88 ? 3.479 9.652 1.161 1.00 84.31 88 SER A O 1
ATOM 649 N N . SER A 1 89 ? 1.635 10.865 1.554 1.00 81.62 89 SER A N 1
ATOM 650 C CA . SER A 1 89 ? 2.045 12.073 0.841 1.00 81.62 89 SER A CA 1
ATOM 651 C C . SER A 1 89 ? 2.197 13.233 1.827 1.00 81.62 89 SER A C 1
ATOM 653 O O . SER A 1 89 ? 1.474 13.332 2.828 1.00 81.62 89 SER A O 1
ATOM 655 N N . THR A 1 90 ? 3.152 14.127 1.574 1.00 82.06 90 THR A N 1
ATOM 656 C CA . THR A 1 90 ? 3.196 15.416 2.277 1.00 82.06 90 THR A CA 1
ATOM 657 C C . THR A 1 90 ? 2.053 16.312 1.803 1.00 82.06 90 THR A C 1
ATOM 659 O O . THR A 1 90 ? 1.429 16.060 0.776 1.00 82.06 90 THR A O 1
ATOM 662 N N . GLU A 1 91 ? 1.776 17.382 2.546 1.00 75.31 91 GLU A N 1
ATOM 663 C CA . GLU A 1 91 ? 0.764 18.370 2.154 1.00 75.31 91 GLU A CA 1
ATOM 664 C C . GLU A 1 91 ? 1.079 19.015 0.797 1.00 75.31 91 GLU A C 1
ATOM 666 O O . GLU A 1 91 ? 0.198 19.115 -0.050 1.00 75.31 91 GLU A O 1
ATOM 671 N N . GLN A 1 92 ? 2.353 19.340 0.553 1.00 76.38 92 GLN A N 1
ATOM 672 C CA . GLN A 1 92 ? 2.819 19.837 -0.742 1.00 76.38 92 GLN A CA 1
ATOM 673 C C . GLN A 1 92 ? 2.602 18.814 -1.870 1.00 76.38 92 GLN A C 1
ATOM 675 O O . GLN A 1 92 ? 2.173 19.173 -2.958 1.00 76.38 92 GLN A O 1
ATOM 680 N N . GLN A 1 93 ? 2.883 17.533 -1.620 1.00 73.00 93 GLN A N 1
ATOM 681 C CA . GLN A 1 93 ? 2.683 16.492 -2.631 1.00 73.00 93 GLN A CA 1
ATOM 682 C C . GLN A 1 93 ? 1.193 16.283 -2.937 1.00 73.00 93 GLN A C 1
ATOM 684 O O . GLN A 1 93 ? 0.822 16.118 -4.090 1.00 73.00 93 GLN A O 1
ATOM 689 N N . ALA A 1 94 ? 0.320 16.327 -1.927 1.00 70.88 94 ALA A N 1
ATOM 690 C CA . ALA A 1 94 ? -1.119 16.171 -2.133 1.00 70.88 94 ALA A CA 1
ATOM 691 C C . ALA A 1 94 ? -1.727 17.330 -2.948 1.00 70.88 94 ALA A C 1
ATOM 693 O O . ALA A 1 94 ? -2.574 17.092 -3.811 1.00 70.88 94 ALA A O 1
ATOM 694 N N . SER A 1 95 ? -1.276 18.570 -2.719 1.00 69.69 95 SER A N 1
ATOM 695 C CA . SER A 1 95 ? -1.771 19.736 -3.460 1.00 69.69 95 SER A CA 1
ATOM 696 C C . SER A 1 95 ? -1.335 19.742 -4.929 1.00 69.69 95 SER A C 1
ATOM 698 O O . SER A 1 95 ? -2.126 20.116 -5.794 1.00 69.69 95 SER A O 1
ATOM 700 N N . GLU A 1 96 ? -0.116 19.286 -5.232 1.00 67.56 96 GLU A N 1
ATOM 701 C CA . GLU A 1 96 ? 0.388 19.119 -6.606 1.00 67.56 96 GLU A CA 1
ATOM 702 C C . GLU A 1 96 ? -0.378 18.032 -7.382 1.00 67.56 96 GLU A C 1
ATOM 704 O O . GLU A 1 96 ? -0.496 18.091 -8.607 1.00 67.56 96 GLU A O 1
ATOM 709 N N . ASP A 1 97 ? -0.943 17.057 -6.670 1.00 62.53 97 ASP A N 1
ATOM 710 C CA . ASP A 1 97 ? -1.570 15.872 -7.258 1.00 62.53 97 ASP A CA 1
ATOM 711 C C . ASP A 1 97 ? -3.053 16.064 -7.579 1.00 62.53 97 ASP A C 1
ATOM 713 O O . ASP A 1 97 ? -3.700 15.126 -8.046 1.00 62.53 97 ASP A O 1
ATOM 717 N N . SER A 1 98 ? -3.594 17.267 -7.342 1.00 57.94 98 SER A N 1
ATOM 718 C CA . SER A 1 98 ? -5.039 17.545 -7.393 1.00 57.94 98 SER A CA 1
ATOM 719 C C . SER A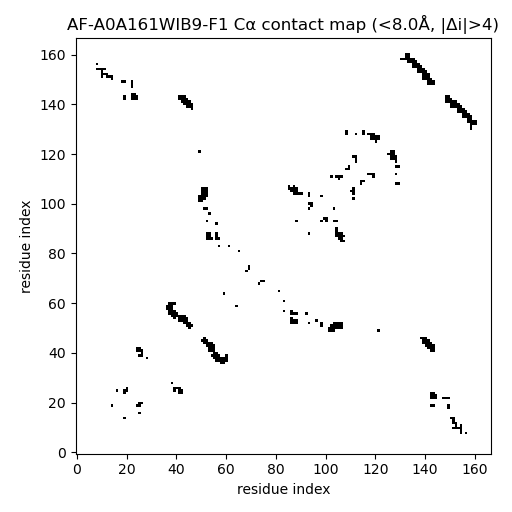 1 98 ? -5.850 16.567 -6.535 1.00 57.94 98 SER A C 1
ATOM 721 O O . SER A 1 98 ? -7.006 16.261 -6.833 1.00 57.94 98 SER A O 1
ATOM 723 N N . VAL A 1 99 ? -5.235 16.054 -5.467 1.00 55.44 99 VAL A N 1
ATOM 724 C CA . VAL A 1 99 ? -5.911 15.208 -4.492 1.00 55.44 99 VAL A CA 1
ATOM 725 C C . VAL A 1 99 ? -6.841 16.107 -3.673 1.00 55.44 99 VAL A C 1
ATOM 727 O O . VAL A 1 99 ? -6.376 17.140 -3.181 1.00 55.44 99 VAL A O 1
ATOM 730 N N . PRO A 1 100 ? -8.144 15.778 -3.541 1.00 49.72 100 PRO A N 1
ATOM 731 C CA . PRO A 1 100 ? -9.079 16.617 -2.805 1.00 49.72 100 PRO A CA 1
ATOM 732 C C . PRO A 1 100 ? -8.529 16.964 -1.413 1.00 49.72 100 PRO A C 1
ATOM 734 O O . PRO A 1 100 ? -8.062 16.064 -0.708 1.00 49.72 100 PRO A O 1
ATOM 737 N N . PRO A 1 101 ? -8.563 18.242 -0.994 1.00 42.19 101 PRO A N 1
ATOM 738 C CA . PRO A 1 101 ? -8.153 18.613 0.352 1.00 42.19 101 PRO A CA 1
ATOM 739 C C . PRO A 1 101 ? -9.043 17.889 1.376 1.00 42.19 101 PRO A C 1
ATOM 741 O O . PRO A 1 101 ? -10.256 18.077 1.408 1.00 42.19 101 PRO A O 1
ATOM 744 N N . GLY A 1 102 ? -8.421 17.030 2.185 1.00 51.25 102 GLY A N 1
ATOM 745 C CA . GLY A 1 102 ? -9.050 16.130 3.155 1.00 51.25 102 GLY A CA 1
ATOM 746 C C . GLY A 1 102 ? -8.005 15.186 3.768 1.00 51.25 102 GLY A C 1
ATOM 747 O O . GLY A 1 102 ? -6.801 15.408 3.626 1.00 51.25 102 GLY A O 1
ATOM 748 N N . THR A 1 103 ? -8.419 14.103 4.429 1.00 51.91 103 THR A N 1
ATOM 749 C CA . THR A 1 103 ? -7.500 13.084 4.987 1.00 51.91 103 THR A CA 1
ATOM 750 C C . THR A 1 103 ? -6.725 12.273 3.942 1.00 51.91 103 THR A C 1
ATOM 752 O O . THR A 1 103 ? -5.852 11.478 4.299 1.00 51.91 103 THR A O 1
ATOM 755 N N . GLY A 1 104 ? -6.965 12.533 2.654 1.00 60.81 104 GLY A N 1
ATOM 756 C CA . GLY A 1 104 ? -6.321 11.930 1.488 1.00 60.81 104 GLY A CA 1
ATOM 757 C C . GLY A 1 104 ? -4.860 12.298 1.266 1.00 60.81 104 GLY A C 1
ATOM 758 O O . GLY A 1 104 ? -4.465 12.678 0.178 1.00 60.81 104 GLY A O 1
ATOM 759 N N . ARG A 1 105 ? -4.029 12.153 2.290 1.00 71.19 105 ARG A N 1
ATOM 760 C CA . ARG A 1 105 ? -2.572 12.045 2.133 1.00 71.19 105 ARG A CA 1
ATOM 761 C C . ARG A 1 105 ? -1.957 10.980 3.035 1.00 71.19 105 ARG A C 1
ATOM 763 O O . ARG A 1 105 ? -0.784 10.663 2.884 1.00 71.19 105 ARG A O 1
ATOM 770 N N . SER A 1 106 ? -2.707 10.478 4.009 1.00 81.12 106 SER A N 1
ATOM 771 C CA . SER A 1 106 ? -2.234 9.523 5.006 1.00 81.12 106 SER A CA 1
ATOM 772 C C . SER A 1 106 ? -2.513 8.100 4.541 1.00 81.12 106 SER A C 1
ATOM 774 O O . SER A 1 106 ? -3.657 7.777 4.260 1.00 81.12 106 SER A O 1
ATOM 776 N N . GLY A 1 107 ? -1.505 7.233 4.499 1.00 82.31 107 GLY A N 1
ATOM 777 C CA . GLY A 1 107 ? -1.669 5.844 4.060 1.00 82.31 107 GLY A CA 1
ATOM 778 C C . GLY A 1 107 ? -2.276 4.908 5.097 1.00 82.31 107 GLY A C 1
ATOM 779 O O . GLY A 1 107 ? -2.585 3.760 4.783 1.00 82.31 107 GLY A O 1
ATOM 780 N N . CYS A 1 108 ? -2.441 5.366 6.338 1.00 87.06 108 CYS A N 1
ATOM 781 C CA . CYS A 1 108 ? -3.134 4.612 7.370 1.00 87.06 108 CYS A CA 1
ATOM 782 C C . CYS A 1 108 ? -3.940 5.504 8.319 1.00 87.06 108 CYS A C 1
ATOM 784 O O . CYS A 1 108 ? -3.692 6.702 8.483 1.00 87.06 108 CYS A O 1
ATOM 786 N N . LEU A 1 109 ? -4.881 4.865 9.012 1.00 85.62 109 LEU A N 1
ATOM 787 C CA . LEU A 1 109 ? -5.730 5.471 10.033 1.00 85.62 109 LEU A CA 1
ATOM 788 C C . LEU A 1 109 ? -4.940 6.136 11.167 1.00 85.62 109 LEU A C 1
ATOM 790 O O . LEU A 1 109 ? -5.308 7.214 11.632 1.00 85.62 109 LEU A O 1
ATOM 794 N N . GLN A 1 110 ? -3.818 5.539 11.577 1.00 87.75 110 GLN A N 1
ATOM 795 C CA . GLN A 1 110 ? -2.968 6.110 12.620 1.00 87.75 110 GLN A CA 1
ATOM 796 C C . GLN A 1 110 ? -2.439 7.494 12.225 1.00 87.75 110 GLN A C 1
ATOM 798 O O . GLN A 1 110 ? -2.436 8.412 13.047 1.00 87.75 110 GLN A O 1
ATOM 803 N N . GLU A 1 111 ? -2.003 7.649 10.976 1.00 86.44 111 GLU A N 1
ATOM 804 C CA . GLU A 1 111 ? -1.537 8.927 10.443 1.00 86.44 111 GLU A CA 1
ATOM 805 C C . GLU A 1 111 ? -2.699 9.906 10.263 1.00 86.44 111 GLU A C 1
ATOM 807 O O . GLU A 1 111 ? -2.589 11.057 10.691 1.00 86.44 111 GLU A O 1
ATOM 812 N N . ALA A 1 112 ? -3.816 9.439 9.696 1.00 80.94 112 ALA A N 1
ATOM 813 C CA . ALA A 1 112 ? -4.987 10.267 9.413 1.00 80.94 112 ALA A CA 1
ATOM 814 C C . ALA A 1 112 ? -5.582 10.883 10.691 1.00 80.94 112 ALA A C 1
ATOM 816 O O . ALA A 1 112 ? -5.875 12.076 10.731 1.00 80.94 112 ALA A O 1
ATOM 817 N N . MET A 1 113 ? -5.674 10.099 11.769 1.00 80.75 113 MET A N 1
ATOM 818 C CA . MET A 1 113 ? -6.282 10.518 13.039 1.00 80.75 113 MET A CA 1
ATOM 819 C C . MET A 1 113 ? -5.280 10.997 14.090 1.00 80.75 113 MET A C 1
ATOM 821 O O . MET A 1 113 ? -5.648 11.257 15.241 1.00 80.75 113 MET A O 1
ATOM 825 N N . LYS A 1 114 ? -3.991 11.069 13.732 1.00 85.38 114 LYS A N 1
ATOM 826 C CA . LYS A 1 114 ? -2.873 11.360 14.648 1.00 85.38 114 LYS A CA 1
ATOM 827 C C . LYS A 1 114 ? -2.956 10.517 15.927 1.00 85.38 114 LYS A C 1
ATOM 829 O O . LYS A 1 114 ? -2.966 11.048 17.042 1.00 85.38 114 LYS A O 1
ATOM 834 N N . ASN A 1 115 ? -3.011 9.197 15.748 1.00 85.44 115 ASN A N 1
ATOM 835 C CA . ASN A 1 115 ? -3.155 8.201 16.813 1.00 85.44 115 ASN A CA 1
ATOM 836 C C . ASN A 1 115 ? -4.476 8.338 17.596 1.00 85.44 115 ASN A C 1
ATOM 838 O O . ASN A 1 115 ? -4.462 8.465 18.820 1.00 85.44 115 ASN A O 1
ATOM 842 N N . ALA A 1 116 ? -5.599 8.373 16.867 1.00 80.19 116 ALA A N 1
ATOM 843 C CA . ALA A 1 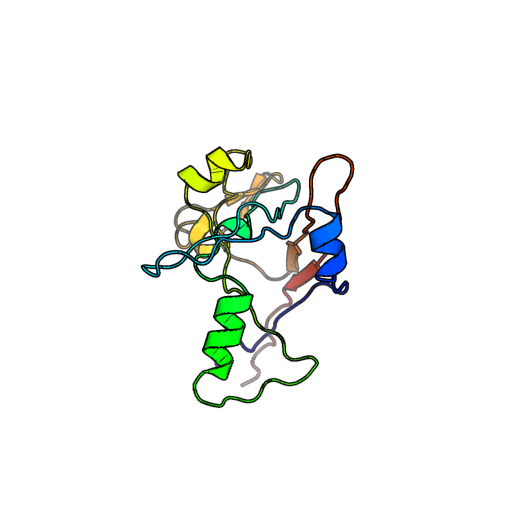116 ? -6.968 8.520 17.383 1.00 80.19 116 ALA A CA 1
ATOM 844 C C . ALA A 1 116 ? -7.248 9.792 18.213 1.00 80.19 116 ALA A C 1
ATOM 846 O O . ALA A 1 116 ? -8.302 9.915 18.830 1.00 80.19 116 ALA A O 1
ATOM 847 N N . LYS A 1 117 ? -6.336 10.775 18.214 1.00 85.12 117 LYS A N 1
ATOM 848 C CA . LYS A 1 117 ? -6.552 12.078 18.870 1.00 85.12 117 LYS A CA 1
ATOM 849 C C . LYS A 1 117 ? -7.528 12.967 18.102 1.00 85.12 117 LYS A C 1
ATOM 851 O O . LYS A 1 117 ? -8.104 13.881 18.683 1.00 85.12 117 LYS A O 1
ATOM 856 N N . HIS A 1 118 ? -7.684 12.712 16.807 1.00 83.56 118 HIS A N 1
ATOM 857 C CA . HIS A 1 118 ? -8.607 13.412 15.926 1.00 83.56 118 HIS A CA 1
ATOM 858 C C . HIS A 1 118 ? -9.379 12.376 15.101 1.00 83.56 118 HIS A C 1
ATOM 860 O O . HIS A 1 118 ? -8.904 12.009 14.030 1.00 83.56 118 HIS A O 1
ATOM 866 N N . PRO A 1 119 ? -10.511 11.858 15.610 1.00 79.62 119 PRO A N 1
ATOM 867 C CA . PRO A 1 119 ? -11.362 10.932 14.865 1.00 79.62 119 PRO A CA 1
ATOM 868 C C . PRO A 1 119 ? -11.773 11.497 13.499 1.00 79.62 119 PRO A C 1
ATOM 870 O O . PRO A 1 119 ? -11.924 12.714 13.355 1.00 79.62 119 PRO A O 1
ATOM 873 N N . LEU A 1 120 ? -11.950 10.621 12.508 1.00 78.06 120 LEU A N 1
ATOM 874 C CA . LEU A 1 120 ? -12.456 11.008 11.189 1.00 78.06 120 LEU A CA 1
ATOM 875 C C . LEU A 1 120 ? -13.979 11.026 11.219 1.00 78.06 120 LEU A C 1
ATOM 877 O O . LEU A 1 120 ? -14.590 10.030 11.592 1.00 78.06 120 LEU A O 1
ATOM 881 N N . LEU A 1 121 ? -14.584 12.133 10.800 1.00 76.38 121 LEU A N 1
ATOM 882 C CA . LEU A 1 121 ? -16.023 12.189 10.580 1.00 76.38 121 LEU A CA 1
ATOM 883 C C . LEU A 1 121 ? -16.325 11.579 9.210 1.00 76.38 121 LEU A C 1
ATOM 885 O O . LEU A 1 121 ? -15.929 12.148 8.194 1.00 76.38 121 LEU A O 1
ATOM 889 N N . LEU A 1 122 ? -16.999 10.433 9.196 1.00 75.06 122 LEU A N 1
ATOM 890 C CA . LEU A 1 122 ? -17.427 9.763 7.971 1.00 75.06 122 LEU A CA 1
ATOM 891 C C . LEU A 1 122 ? -18.622 10.488 7.344 1.00 75.06 122 LEU A C 1
ATOM 893 O O . LEU A 1 122 ? -19.373 11.186 8.029 1.00 75.06 122 LEU A O 1
ATOM 897 N N . GLU A 1 123 ? -18.873 10.239 6.057 1.00 72.06 123 GLU A N 1
ATOM 898 C CA . GLU A 1 123 ? -20.082 10.727 5.370 1.00 72.06 123 GLU A CA 1
ATOM 899 C C . GLU A 1 123 ? -21.389 10.262 6.043 1.00 72.06 123 GLU A C 1
ATOM 901 O O . GLU A 1 123 ? -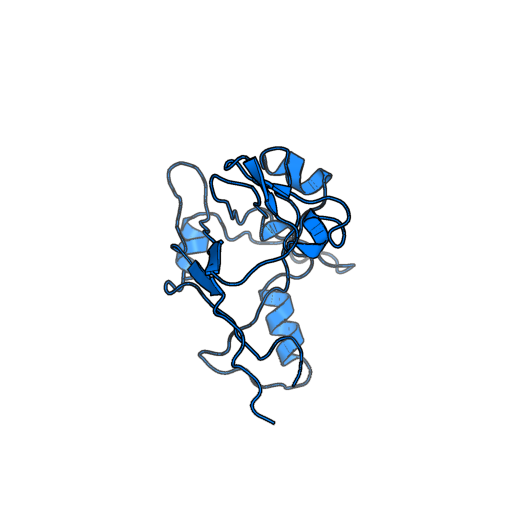22.407 10.948 5.960 1.00 72.06 123 GLU A O 1
ATOM 906 N N . SER A 1 124 ? -21.363 9.127 6.757 1.00 72.75 124 SER A N 1
ATOM 907 C CA . SER A 1 124 ? -22.489 8.630 7.563 1.00 72.75 124 SER A CA 1
ATOM 908 C C . SER A 1 124 ? -22.803 9.502 8.787 1.00 72.75 124 SER A C 1
ATOM 910 O O . SER A 1 124 ? -23.865 9.346 9.390 1.00 72.75 124 SER A O 1
ATOM 912 N N . GLY A 1 125 ? -21.902 10.415 9.166 1.00 76.50 125 GLY A N 1
ATOM 913 C CA . GLY A 1 125 ? -21.973 11.206 10.396 1.00 76.50 125 GLY A CA 1
ATOM 914 C C . GLY A 1 125 ? -21.342 10.527 11.617 1.00 76.50 125 GLY A C 1
ATOM 915 O O . GLY A 1 125 ? -21.336 11.109 12.702 1.00 76.50 125 GLY A O 1
ATOM 916 N N . GLU A 1 126 ? -20.804 9.316 11.466 1.00 77.38 126 GLU A N 1
ATOM 917 C CA . GLU A 1 126 ? -20.102 8.593 12.530 1.00 77.38 126 GLU A CA 1
ATOM 918 C C . GLU A 1 126 ? -18.646 9.053 12.661 1.00 77.38 126 GLU A C 1
ATOM 920 O O . GLU A 1 126 ? -18.005 9.438 11.683 1.00 77.38 126 GLU A O 1
ATOM 925 N N . ASN A 1 127 ? -18.101 8.984 13.878 1.00 80.38 127 ASN A N 1
ATOM 926 C CA . ASN A 1 127 ? -16.684 9.237 14.121 1.00 80.38 127 ASN A CA 1
ATOM 927 C C . ASN A 1 127 ? -15.907 7.919 14.086 1.00 80.38 127 ASN A C 1
ATOM 929 O O . ASN A 1 127 ? -15.996 7.122 15.019 1.00 80.38 127 ASN A O 1
ATOM 933 N N . LEU A 1 128 ? -15.095 7.724 13.053 1.00 80.38 128 LEU A N 1
ATOM 934 C CA . LEU A 1 128 ? -14.150 6.620 12.966 1.00 80.38 128 LEU A CA 1
ATOM 935 C C . LEU A 1 128 ? -12.909 6.933 13.815 1.00 80.38 128 LEU A C 1
ATOM 937 O O . LEU A 1 128 ? -12.317 8.003 13.670 1.00 80.38 128 LEU A O 1
ATOM 941 N N . SER A 1 129 ? -12.508 6.009 14.697 1.00 80.25 129 SER A N 1
ATOM 942 C CA . SER A 1 129 ? -11.321 6.150 15.566 1.00 80.25 129 SER A CA 1
ATOM 943 C C . SER A 1 129 ? -10.275 5.047 15.361 1.00 80.25 129 SER A C 1
ATOM 945 O O . SER A 1 129 ? -9.085 5.328 15.269 1.00 80.25 129 SER A O 1
ATOM 947 N N . TRP A 1 130 ? -10.709 3.798 15.252 1.00 86.31 130 TRP A 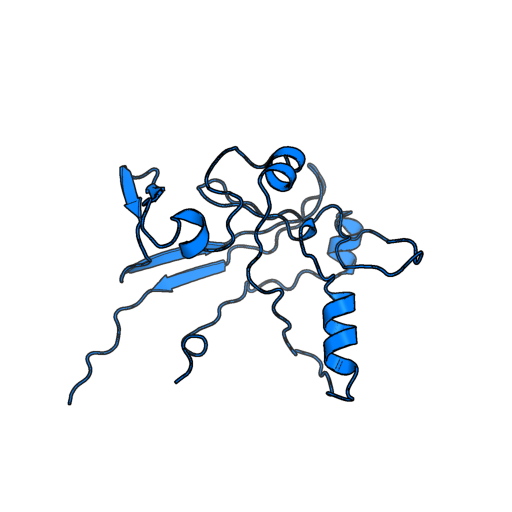N 1
ATOM 948 C CA . TRP A 1 130 ? -9.958 2.637 14.778 1.00 86.31 130 TRP A CA 1
ATOM 949 C C . TRP A 1 130 ? -10.944 1.719 14.060 1.00 86.31 130 TRP A C 1
ATOM 951 O O . TRP A 1 130 ? -12.146 1.952 14.124 1.00 86.31 130 TRP A O 1
ATOM 961 N N . ILE A 1 131 ? -10.433 0.701 13.369 1.00 88.88 131 ILE A N 1
ATOM 962 C CA . ILE A 1 131 ? -11.290 -0.304 12.737 1.00 88.88 131 ILE A CA 1
ATOM 963 C C . ILE A 1 131 ? -11.910 -1.182 13.825 1.00 88.88 131 ILE A C 1
ATOM 965 O O . ILE A 1 131 ? -11.193 -1.684 14.696 1.00 88.88 131 ILE A O 1
ATOM 969 N N . GLU A 1 132 ? -13.216 -1.385 13.736 1.00 89.38 132 GLU A N 1
ATOM 970 C CA . GLU A 1 132 ? -14.018 -2.193 14.647 1.00 89.38 132 GLU A CA 1
ATOM 971 C C . GLU A 1 132 ? -14.503 -3.496 13.987 1.00 89.38 132 GLU A C 1
ATOM 973 O O . GLU A 1 132 ? -14.394 -3.716 12.776 1.00 89.38 132 GLU A O 1
ATOM 978 N N . ASP A 1 133 ? -15.029 -4.409 14.804 1.00 92.38 133 ASP A N 1
ATOM 979 C CA . ASP A 1 133 ? -15.603 -5.659 14.313 1.00 92.38 133 ASP A CA 1
ATOM 980 C C . ASP A 1 133 ? -16.796 -5.381 13.394 1.00 92.38 133 ASP A C 1
ATOM 982 O O . ASP A 1 133 ? -17.767 -4.732 13.772 1.00 92.38 133 ASP A O 1
ATOM 986 N N . GLY A 1 134 ? -16.758 -5.948 12.191 1.00 88.25 134 GLY A N 1
ATOM 987 C CA . GLY A 1 134 ? -17.780 -5.738 11.174 1.00 88.25 134 GLY A CA 1
ATOM 988 C C . GLY A 1 134 ? -17.430 -4.651 10.164 1.00 88.25 134 GLY A C 1
ATOM 989 O O . GLY A 1 134 ? -18.032 -4.660 9.089 1.00 88.25 134 GLY A O 1
ATOM 990 N N . ASP A 1 135 ? -16.431 -3.807 10.411 1.00 87.12 135 ASP A N 1
ATOM 991 C CA . ASP A 1 135 ? -16.003 -2.797 9.443 1.00 87.12 135 ASP A CA 1
ATOM 992 C C . ASP A 1 135 ? -15.476 -3.424 8.153 1.00 87.12 135 ASP A C 1
ATOM 994 O O . ASP A 1 135 ? -14.831 -4.480 8.147 1.00 87.12 135 ASP A O 1
ATOM 998 N N . LYS A 1 136 ? -15.746 -2.749 7.032 1.00 87.00 136 LYS A N 1
ATOM 999 C CA . LYS A 1 136 ? -15.274 -3.141 5.703 1.00 87.00 136 LYS A CA 1
ATOM 1000 C C . LYS A 1 136 ? -14.308 -2.091 5.170 1.00 87.00 136 LYS A C 1
ATOM 1002 O O . LYS A 1 136 ? -14.714 -0.970 4.883 1.00 87.00 136 LYS A O 1
ATOM 1007 N N . VAL A 1 137 ? -13.058 -2.485 4.961 1.00 87.44 137 VAL A N 1
ATOM 1008 C CA . VAL A 1 137 ? -12.057 -1.660 4.283 1.00 87.44 137 VAL A CA 1
ATOM 1009 C C . VAL A 1 137 ? -12.123 -1.951 2.790 1.00 87.44 137 VAL A C 1
ATOM 1011 O O . VAL A 1 137 ? -12.205 -3.114 2.379 1.00 87.44 137 VAL A O 1
ATOM 1014 N N . VAL A 1 138 ? -12.110 -0.895 1.981 1.00 86.00 138 VAL A N 1
ATOM 1015 C CA . VAL A 1 138 ? -12.087 -0.990 0.522 1.00 86.00 138 VAL A CA 1
ATOM 1016 C C . VAL A 1 138 ? -10.966 -0.116 -0.022 1.00 86.00 138 VAL A C 1
ATOM 1018 O O . VAL A 1 138 ? -10.841 1.040 0.374 1.00 86.00 138 VAL A O 1
ATOM 1021 N N . MET A 1 139 ? -10.157 -0.672 -0.917 1.00 86.06 139 MET A N 1
ATOM 1022 C CA . MET A 1 139 ? -9.095 0.027 -1.632 1.00 86.06 139 MET A CA 1
ATOM 1023 C C . MET A 1 139 ? -9.314 -0.136 -3.132 1.00 86.06 139 MET A C 1
ATOM 1025 O O . MET A 1 139 ? -9.614 -1.231 -3.607 1.00 86.06 139 MET A O 1
ATOM 1029 N N . GLU A 1 140 ? -9.136 0.947 -3.875 1.00 82.62 14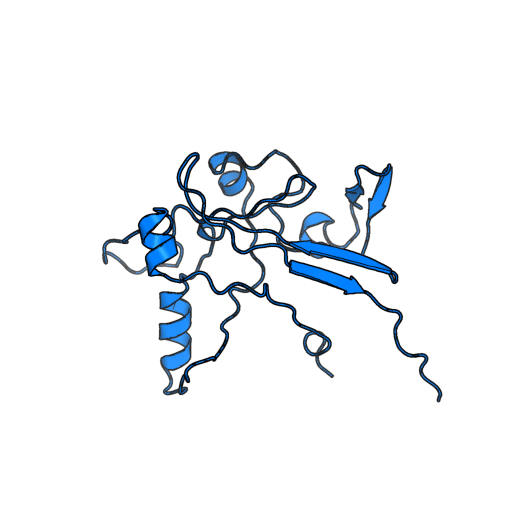0 GLU A N 1
A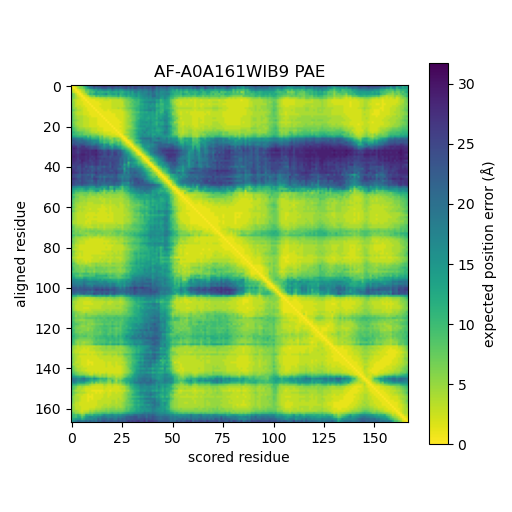TOM 1030 C CA . GLU A 1 140 ? -9.237 0.972 -5.331 1.00 82.62 140 GLU A CA 1
ATOM 1031 C C . GLU A 1 140 ? -8.052 1.738 -5.900 1.00 82.62 140 GLU A C 1
ATOM 1033 O O . GLU A 1 140 ? -7.543 2.678 -5.288 1.00 82.62 140 GLU A O 1
ATOM 1038 N N . ALA A 1 141 ? -7.605 1.313 -7.077 1.00 82.19 141 ALA A N 1
ATOM 1039 C CA . ALA A 1 141 ? -6.486 1.925 -7.766 1.00 82.19 141 ALA A CA 1
ATOM 1040 C C . ALA A 1 141 ? -6.681 1.904 -9.276 1.00 82.19 141 ALA A C 1
ATOM 1042 O O . ALA A 1 141 ? -7.388 1.060 -9.827 1.00 82.19 141 ALA A O 1
ATOM 1043 N N . TRP A 1 142 ? -6.003 2.819 -9.947 1.00 84.56 142 TRP A N 1
ATOM 1044 C CA . TRP A 1 142 ? -5.907 2.947 -11.398 1.00 84.56 142 TRP A CA 1
ATOM 1045 C C . TRP A 1 142 ? -4.568 3.601 -11.775 1.00 84.56 142 TRP A C 1
ATOM 1047 O O . TRP A 1 142 ? -3.746 3.864 -10.914 1.00 84.56 142 TRP A O 1
ATOM 1057 N N . ALA A 1 143 ? -4.277 3.817 -13.047 1.00 81.50 143 ALA A N 1
ATOM 1058 C CA . ALA A 1 143 ? -3.093 4.527 -13.530 1.00 81.50 143 ALA A CA 1
ATOM 1059 C C . ALA A 1 143 ? -3.441 5.200 -14.863 1.00 81.50 143 ALA A C 1
ATOM 1061 O O . ALA A 1 143 ? -4.383 4.766 -15.522 1.00 81.50 143 ALA A O 1
ATOM 1062 N N . GLY A 1 144 ? -2.702 6.241 -15.252 1.00 76.12 144 GLY A N 1
ATOM 1063 C CA . GLY A 1 144 ? -2.924 6.982 -16.499 1.00 76.12 144 GLY A CA 1
ATOM 1064 C C . GLY A 1 144 ? -3.855 8.194 -16.380 1.00 76.12 144 GLY A C 1
ATOM 1065 O O . GLY A 1 144 ? -4.368 8.514 -15.303 1.00 76.12 144 GLY A O 1
ATOM 1066 N N . SER A 1 145 ? -4.031 8.903 -17.496 1.00 71.75 145 SER A N 1
ATOM 1067 C CA . SER A 1 145 ? -4.821 10.136 -17.612 1.00 71.75 145 SER A CA 1
ATOM 1068 C C . SER A 1 145 ? -6.246 9.876 -18.115 1.00 71.75 145 SER A C 1
ATOM 1070 O O . SER A 1 145 ? -6.616 8.758 -18.480 1.00 71.75 145 SER A O 1
ATOM 1072 N N . ASP A 1 146 ? -7.089 10.912 -18.098 1.00 63.19 146 ASP A N 1
ATOM 1073 C CA . ASP A 1 146 ? -8.463 10.823 -18.596 1.00 63.19 146 ASP A CA 1
ATOM 1074 C C . ASP A 1 146 ? -8.483 10.405 -20.078 1.00 63.19 146 ASP A C 1
ATOM 1076 O O . ASP A 1 146 ? -7.967 11.106 -20.945 1.00 63.19 146 ASP A O 1
ATOM 1080 N N . GLY A 1 147 ? -9.080 9.238 -20.352 1.00 67.69 147 GLY A N 1
ATOM 1081 C CA . GLY A 1 147 ? -9.125 8.611 -21.680 1.00 67.69 147 GLY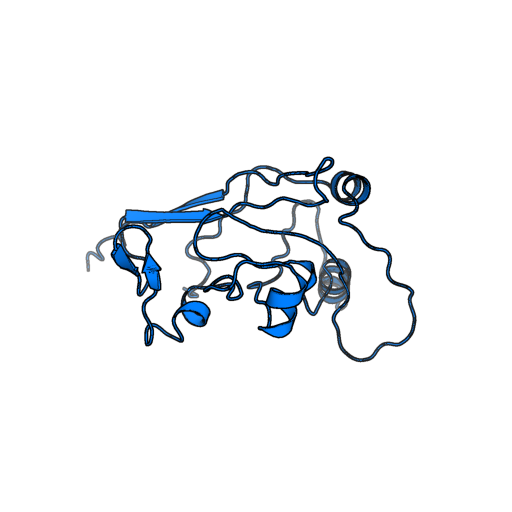 A CA 1
ATOM 1082 C C . GLY A 1 147 ? -8.228 7.377 -21.847 1.00 67.69 147 GLY A C 1
ATOM 1083 O O . GLY A 1 147 ? -8.469 6.596 -22.763 1.00 67.69 147 GLY A O 1
ATOM 1084 N N . SER A 1 148 ? -7.266 7.146 -20.946 1.00 73.38 148 SER A N 1
ATOM 1085 C CA . SER A 1 148 ? -6.338 5.999 -20.982 1.00 73.38 148 SER A CA 1
ATOM 1086 C C . SER A 1 148 ? -6.092 5.392 -19.591 1.00 73.38 148 SER A C 1
ATOM 1088 O O . SER A 1 148 ? -4.973 5.012 -19.247 1.00 73.38 148 SER A O 1
ATOM 1090 N N . LYS A 1 149 ? -7.141 5.329 -18.758 1.00 80.88 149 LYS A N 1
ATOM 1091 C CA . LYS A 1 149 ? -7.052 4.795 -17.391 1.00 80.88 149 LYS A CA 1
ATOM 1092 C C . LYS A 1 149 ? -7.019 3.269 -17.371 1.00 80.88 149 LYS A C 1
ATOM 1094 O O . LYS A 1 149 ? -7.881 2.628 -17.967 1.00 80.88 149 LYS A O 1
ATOM 1099 N N . ILE A 1 150 ? -6.111 2.701 -16.582 1.00 86.56 150 ILE A N 1
ATOM 1100 C CA . ILE A 1 150 ? -6.051 1.262 -16.289 1.00 86.56 150 ILE A CA 1
ATOM 1101 C C . ILE A 1 150 ? -6.309 1.034 -14.810 1.00 86.56 150 ILE A C 1
ATOM 1103 O O . ILE A 1 150 ? -5.571 1.548 -13.983 1.00 86.56 150 ILE A O 1
ATOM 1107 N N . GLY A 1 151 ? -7.349 0.274 -14.474 1.00 88.56 151 GLY A N 1
ATOM 1108 C CA . GLY A 1 151 ? -7.714 -0.052 -13.094 1.00 88.56 151 GLY A CA 1
ATOM 1109 C C . GLY A 1 151 ? -6.999 -1.288 -12.547 1.00 88.56 151 GLY A C 1
ATOM 1110 O O . GLY A 1 151 ? -6.706 -2.223 -13.285 1.00 88.56 151 GLY A O 1
ATOM 1111 N N . PHE A 1 152 ? -6.805 -1.329 -11.229 1.00 90.44 152 PHE A N 1
ATOM 1112 C CA . PHE A 1 152 ? -6.348 -2.514 -10.485 1.00 90.44 152 PHE A CA 1
ATOM 1113 C C . PHE A 1 152 ? -7.518 -3.293 -9.847 1.00 90.44 152 PHE A C 1
ATOM 1115 O O . PHE A 1 152 ? -7.308 -4.292 -9.156 1.00 90.44 152 PHE A O 1
ATOM 1122 N N . GLY A 1 153 ? -8.754 -2.832 -10.071 1.00 89.38 153 GLY A N 1
ATOM 1123 C CA . GLY A 1 153 ? -9.970 -3.372 -9.467 1.00 89.38 153 GLY A CA 1
ATOM 1124 C C . GLY A 1 153 ? -10.164 -2.973 -8.001 1.00 89.38 153 GLY A C 1
ATOM 1125 O O . GLY A 1 153 ? -9.400 -2.188 -7.439 1.00 89.38 153 GLY A O 1
ATOM 1126 N N . GLU A 1 154 ? -11.218 -3.525 -7.399 1.00 91.19 154 GLU A N 1
ATOM 1127 C CA . GLU A 1 154 ? -11.532 -3.348 -5.981 1.00 91.19 154 GLU A CA 1
ATOM 1128 C C . GLU A 1 154 ? -10.815 -4.415 -5.140 1.00 91.19 154 GLU A C 1
ATOM 1130 O O . GLU A 1 154 ? -10.867 -5.613 -5.435 1.00 91.19 154 GLU A O 1
ATOM 1135 N N . LEU A 1 155 ? -10.183 -3.978 -4.056 1.00 90.81 155 LEU A N 1
ATOM 1136 C CA . LEU A 1 155 ? -9.760 -4.816 -2.944 1.00 90.81 155 LEU A CA 1
ATOM 1137 C C . LEU A 1 155 ? -10.672 -4.524 -1.755 1.00 90.81 155 LEU A C 1
ATOM 1139 O O . LEU A 1 155 ? -10.674 -3.408 -1.246 1.00 90.81 155 LEU A O 1
ATOM 1143 N N . SER A 1 156 ? -11.409 -5.521 -1.269 1.00 90.31 156 SER A N 1
ATOM 1144 C CA . SER A 1 156 ? -12.256 -5.364 -0.087 1.00 90.31 156 SER A CA 1
ATOM 1145 C C . SER A 1 156 ? -11.999 -6.453 0.947 1.00 90.31 156 SER A C 1
ATOM 1147 O O . SER A 1 156 ? -11.894 -7.632 0.612 1.00 90.31 156 SER A O 1
ATOM 1149 N N . ALA A 1 157 ? -11.925 -6.055 2.216 1.00 90.88 157 ALA A N 1
ATOM 1150 C CA . ALA A 1 157 ? -11.785 -6.956 3.351 1.00 90.88 157 ALA A CA 1
ATOM 1151 C C . ALA A 1 157 ? -12.688 -6.506 4.504 1.00 90.88 157 ALA A C 1
ATOM 1153 O O . ALA A 1 157 ? -12.872 -5.310 4.728 1.00 90.88 157 ALA A O 1
ATOM 1154 N N . ARG A 1 158 ? -13.241 -7.470 5.247 1.00 91.81 158 ARG A N 1
ATOM 1155 C CA . ARG A 1 158 ? -14.051 -7.217 6.443 1.00 91.81 158 ARG A CA 1
ATOM 1156 C C . ARG A 1 158 ? -13.312 -7.684 7.689 1.00 91.81 158 ARG A C 1
ATOM 1158 O O . ARG A 1 158 ? -12.757 -8.783 7.695 1.00 91.81 158 ARG A O 1
ATOM 1165 N N . VAL A 1 159 ? -13.340 -6.875 8.741 1.00 91.62 159 VAL A N 1
ATOM 1166 C CA . VAL A 1 159 ? -12.828 -7.275 10.052 1.00 91.62 159 VAL A CA 1
ATOM 1167 C C . VAL A 1 159 ? -13.857 -8.149 10.749 1.00 91.62 159 VAL A C 1
ATOM 1169 O O . VAL A 1 159 ? -15.033 -7.806 10.858 1.00 91.62 159 VAL A O 1
ATOM 1172 N N . HIS A 1 160 ? -13.407 -9.320 11.183 1.00 93.50 160 HIS A N 1
ATOM 1173 C CA . HIS A 1 160 ?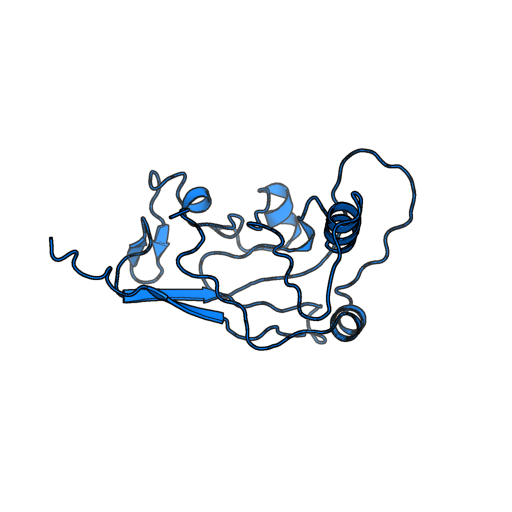 -14.219 -10.268 11.927 1.00 93.50 160 HIS A CA 1
ATOM 1174 C C . HIS A 1 160 ? -13.820 -10.263 13.400 1.00 93.50 160 HIS A C 1
ATOM 1176 O O . HIS A 1 160 ? -12.627 -10.123 13.685 1.00 93.50 160 HIS A O 1
ATOM 1182 N N . PRO A 1 161 ? -14.780 -10.536 14.305 1.00 95.06 161 PRO A N 1
ATOM 1183 C CA . PRO A 1 161 ? -14.496 -10.663 15.720 1.00 95.06 161 PRO A CA 1
ATOM 1184 C C . PRO A 1 161 ? -13.333 -11.592 16.014 1.00 95.06 161 PRO A C 1
ATOM 1186 O O . PRO A 1 161 ? -13.232 -12.699 15.467 1.00 95.06 161 PRO A O 1
ATOM 1189 N N . ALA A 1 162 ? -12.477 -11.153 16.933 1.00 92.94 162 ALA A N 1
ATOM 1190 C CA . ALA A 1 162 ? -11.433 -12.003 17.470 1.00 92.94 162 ALA A CA 1
ATOM 1191 C C . ALA A 1 162 ? -12.057 -13.287 18.039 1.00 92.94 162 ALA A C 1
ATOM 1193 O O . ALA A 1 162 ? -13.107 -13.273 18.690 1.00 92.94 162 ALA A O 1
ATOM 1194 N N . LYS A 1 163 ? -11.395 -14.429 17.817 1.00 90.44 163 LYS A N 1
ATOM 1195 C CA . LYS A 1 163 ? -11.827 -15.682 18.441 1.00 90.44 163 LYS A CA 1
ATOM 1196 C C . LYS A 1 163 ? -11.811 -15.499 19.955 1.00 90.44 163 LYS A C 1
ATOM 1198 O O . LYS A 1 163 ? -10.793 -15.084 20.509 1.00 90.44 163 LYS A O 1
ATOM 1203 N N . LYS A 1 164 ? -12.917 -15.852 20.620 1.00 87.31 164 LYS A N 1
ATOM 1204 C CA . LYS A 1 164 ? -12.950 -15.919 22.084 1.00 87.31 164 LYS A CA 1
ATOM 1205 C C . LYS A 1 164 ? -11.820 -16.827 22.544 1.00 87.31 164 LYS A C 1
ATOM 1207 O O . LYS A 1 164 ? -11.745 -17.987 22.141 1.00 87.31 164 LYS A O 1
ATOM 1212 N N . GLN A 1 165 ? -10.942 -16.279 23.367 1.00 77.62 165 GLN A N 1
ATOM 1213 C CA . GLN A 1 165 ? -9.938 -17.068 24.045 1.00 77.62 165 GLN A CA 1
ATOM 1214 C C . GLN A 1 165 ? -10.642 -17.870 25.137 1.00 77.62 165 GLN A C 1
ATOM 1216 O O . GLN A 1 165 ? -11.159 -17.305 26.096 1.00 77.62 165 GLN A O 1
ATOM 1221 N N . ILE A 1 166 ? -10.736 -19.178 24.920 1.00 69.19 166 ILE A N 1
ATOM 1222 C CA . ILE A 1 166 ? -11.233 -20.128 25.908 1.00 69.19 166 ILE A CA 1
ATOM 1223 C C . ILE A 1 166 ? -9.986 -20.620 26.639 1.00 69.19 166 ILE A C 1
ATOM 1225 O O . ILE A 1 166 ? -9.301 -21.520 26.154 1.00 69.19 166 ILE A O 1
ATOM 1229 N N . TRP A 1 167 ? -9.643 -19.943 27.730 1.00 58.00 167 TRP A N 1
ATOM 1230 C CA . TRP A 1 167 ? -8.698 -20.443 28.723 1.00 58.00 167 TRP A CA 1
ATOM 1231 C C . TRP A 1 167 ? -9.463 -20.625 30.026 1.00 58.00 167 TRP A C 1
ATOM 1233 O O . TRP A 1 167 ? -10.194 -19.676 30.395 1.00 58.00 167 TRP A O 1
#

InterPro domains:
  IPR005959 Fumarylacetoacetase [PTHR43069] (53-163)
  IPR011234 Fumarylacetoacetase-like, C-terminal [PF01557] (8-159)
  IPR036663 Fumarylacetoacetase-like, C-terminal domain superfamily [G3DSA:3.90.850.10] (2-164)
  IPR036663 Fumarylacetoacetase-like, C-terminal domain superfamily [SSF56529] (6-162)

Organism: Colletotrichum incanum (NCBI:txid1573173)